Protein AF-A0A645DTZ9-F1 (afdb_monomer)

pLDDT: mean 87.04, std 9.63, range [52.59, 97.62]

Organism: NCBI:txid1076179

Radius of gyration: 29.36 Å; Cα contacts (8 Å, |Δi|>4): 171; chains: 1; bounding box: 78×36×67 Å

Mean predicted aligned error: 10.86 Å

Structure (mmCIF, N/CA/C/O backbone):
data_AF-A0A645DTZ9-F1
#
_entry.id   AF-A0A645DTZ9-F1
#
loop_
_atom_site.group_PDB
_atom_site.id
_atom_site.type_symbol
_atom_site.label_atom_id
_atom_site.label_alt_id
_atom_site.label_comp_id
_atom_site.label_asym_id
_atom_site.label_entity_id
_atom_site.label_seq_id
_atom_site.pdbx_PDB_ins_code
_atom_site.Cartn_x
_atom_site.Cartn_y
_atom_site.Cartn_z
_atom_site.occupancy
_atom_site.B_iso_or_equiv
_atom_site.auth_seq_id
_atom_site.auth_comp_id
_atom_site.auth_asym_id
_atom_site.auth_atom_id
_atom_site.pdbx_PDB_model_num
ATOM 1 N N . MET A 1 1 ? -16.485 -15.191 19.923 1.00 66.62 1 MET A N 1
ATOM 2 C CA . MET A 1 1 ? -16.651 -14.770 21.332 1.00 66.62 1 MET A CA 1
ATOM 3 C C . MET A 1 1 ? -17.231 -13.360 21.411 1.00 66.62 1 MET A C 1
ATOM 5 O O . MET A 1 1 ? -18.353 -13.239 21.868 1.00 66.62 1 MET A O 1
ATOM 9 N N . PHE A 1 2 ? -16.570 -12.339 20.848 1.00 72.38 2 PHE A N 1
ATOM 10 C CA . PHE A 1 2 ? -17.082 -10.955 20.815 1.00 72.38 2 PHE A CA 1
ATOM 11 C C . PHE A 1 2 ? -18.441 -10.786 20.107 1.00 72.38 2 PHE A C 1
ATOM 13 O O . PHE A 1 2 ? -19.361 -10.250 20.701 1.00 72.38 2 PHE A O 1
ATOM 20 N N . LEU A 1 3 ? -18.627 -11.343 18.901 1.00 77.12 3 LEU A N 1
ATOM 21 C CA . LEU A 1 3 ? -19.917 -11.267 18.182 1.00 77.12 3 LEU A CA 1
ATOM 22 C C . LEU A 1 3 ? -21.092 -11.908 18.946 1.00 77.12 3 LEU A C 1
ATOM 24 O O . LEU A 1 3 ? -22.237 -11.494 18.797 1.00 77.12 3 LEU A O 1
ATOM 28 N N . LYS A 1 4 ? -20.805 -12.939 19.755 1.00 80.81 4 LYS A N 1
ATOM 29 C CA . LYS A 1 4 ? -21.801 -13.585 20.619 1.00 80.81 4 LYS A CA 1
ATOM 30 C C . LYS A 1 4 ? -22.189 -12.638 21.760 1.00 80.81 4 LYS A C 1
ATOM 32 O O . LYS A 1 4 ? -23.372 -12.408 21.959 1.00 80.81 4 LYS A O 1
ATOM 37 N N . TYR A 1 5 ? -21.191 -12.033 22.405 1.00 78.94 5 TYR A N 1
ATOM 38 C CA . TYR A 1 5 ? -21.382 -11.015 23.436 1.00 78.94 5 TYR A CA 1
ATOM 39 C C . TYR A 1 5 ? -22.135 -9.775 22.911 1.00 78.94 5 TYR A C 1
ATOM 41 O O . TYR A 1 5 ? -23.099 -9.345 23.527 1.00 78.94 5 TYR A O 1
ATOM 49 N N . GLU A 1 6 ? -21.789 -9.241 21.732 1.00 77.44 6 GLU A N 1
ATOM 50 C CA . GLU A 1 6 ? -22.522 -8.116 21.122 1.00 77.44 6 GLU A CA 1
ATOM 51 C C . GLU A 1 6 ? -23.996 -8.436 20.864 1.00 77.44 6 GLU A C 1
ATOM 53 O O . GLU A 1 6 ? -24.860 -7.576 21.042 1.00 77.44 6 GLU A O 1
ATOM 58 N N . LYS A 1 7 ? -24.288 -9.665 20.424 1.00 82.62 7 LYS A N 1
ATOM 59 C CA . LYS A 1 7 ? -25.662 -10.118 20.213 1.00 82.62 7 LYS A CA 1
ATOM 60 C C . LYS A 1 7 ? -26.418 -10.203 21.540 1.00 82.62 7 LYS A C 1
ATOM 62 O O . LYS A 1 7 ? -27.500 -9.643 21.643 1.00 82.62 7 LYS A O 1
ATOM 67 N N . GLU A 1 8 ? -25.814 -10.816 22.556 1.00 81.69 8 GLU A N 1
ATOM 68 C CA . GLU A 1 8 ? -26.387 -10.923 23.904 1.00 81.69 8 GLU A CA 1
ATOM 69 C C . GLU A 1 8 ? -26.667 -9.540 24.519 1.00 81.69 8 GLU A C 1
ATOM 71 O O . GLU A 1 8 ? -27.742 -9.319 25.066 1.00 81.69 8 GLU A O 1
ATOM 76 N N . 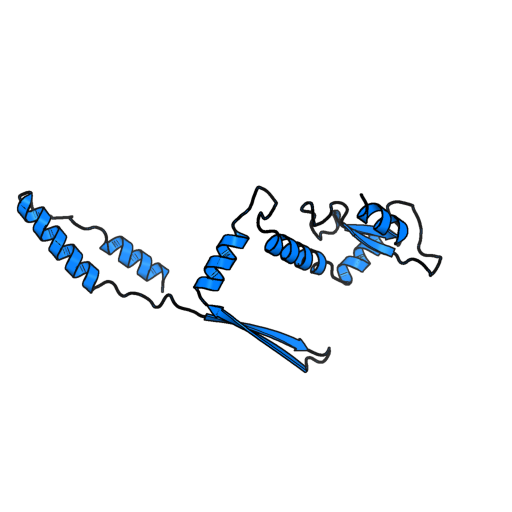ILE A 1 9 ? -25.766 -8.566 24.349 1.00 79.56 9 ILE A N 1
ATOM 77 C CA . ILE A 1 9 ? -25.967 -7.179 24.806 1.00 79.56 9 ILE A CA 1
ATOM 78 C C . ILE A 1 9 ? -27.082 -6.462 24.035 1.00 79.56 9 ILE A C 1
ATOM 80 O O . ILE A 1 9 ? -27.834 -5.679 24.618 1.00 79.56 9 ILE A O 1
ATOM 84 N N . LYS A 1 10 ? -27.205 -6.693 22.723 1.00 79.75 10 LYS A N 1
ATOM 85 C CA . LYS A 1 10 ? -28.320 -6.144 21.934 1.00 79.75 10 LYS A CA 1
ATOM 86 C C . LYS A 1 10 ? -29.661 -6.702 22.396 1.00 79.75 10 LYS A C 1
ATOM 88 O O . LYS A 1 10 ? -30.598 -5.923 22.542 1.00 79.75 10 LYS A O 1
ATOM 93 N N . ASP A 1 11 ? -29.721 -8.003 22.656 1.00 76.31 11 ASP A N 1
ATOM 94 C CA . ASP A 1 11 ? -30.933 -8.683 23.112 1.00 76.31 11 ASP A CA 1
ATOM 95 C C . ASP A 1 11 ? -31.318 -8.241 24.545 1.00 76.31 11 ASP A C 1
ATOM 97 O O . ASP A 1 11 ? -32.497 -8.042 24.832 1.00 76.31 11 ASP A O 1
ATOM 101 N N . LEU A 1 12 ? -30.338 -7.981 25.425 1.00 73.38 12 LEU A N 1
ATOM 102 C CA . LEU A 1 12 ? -30.556 -7.446 26.781 1.00 73.38 12 LEU A CA 1
ATOM 103 C C . LEU A 1 12 ? -31.038 -5.984 26.807 1.00 73.38 12 LEU A C 1
ATOM 105 O O . LEU A 1 12 ? -31.679 -5.569 27.767 1.00 73.38 12 LEU A O 1
ATOM 109 N N . ASN A 1 13 ? -30.774 -5.189 25.766 1.00 68.19 13 ASN A N 1
ATOM 110 C CA . ASN A 1 13 ? -31.167 -3.774 25.706 1.00 68.19 13 ASN A CA 1
ATOM 111 C C . ASN A 1 13 ? -32.657 -3.537 25.370 1.00 68.19 13 ASN A C 1
ATOM 113 O O . ASN A 1 13 ? -33.093 -2.387 25.256 1.00 68.19 13 ASN A O 1
ATOM 117 N N . CYS A 1 14 ? -33.467 -4.588 25.224 1.00 67.56 14 CYS A N 1
ATOM 118 C CA . CYS A 1 14 ? -34.915 -4.498 25.009 1.00 67.56 14 CYS A CA 1
ATOM 119 C C . CYS A 1 14 ? -35.690 -4.212 26.315 1.00 67.56 14 CYS A C 1
ATOM 121 O O . CYS A 1 14 ? -36.534 -4.997 26.734 1.00 67.56 14 CYS A O 1
ATOM 123 N N . VAL A 1 15 ? -35.422 -3.066 26.947 1.00 72.38 15 VAL A N 1
ATOM 124 C CA . VAL A 1 15 ? -36.004 -2.666 28.244 1.00 72.38 15 VAL A CA 1
ATOM 125 C C . VAL A 1 15 ? -37.471 -2.237 28.101 1.00 72.38 15 VAL A C 1
ATOM 127 O O . VAL A 1 15 ? -37.832 -1.482 27.190 1.00 72.38 15 VAL A O 1
ATOM 130 N N . GLY A 1 16 ? -38.325 -2.600 29.058 1.00 72.56 16 GLY A N 1
ATOM 131 C CA . GLY A 1 16 ? -39.681 -2.052 29.145 1.00 72.56 16 GLY A CA 1
ATOM 132 C C . GLY A 1 16 ? -40.776 -2.838 28.431 1.00 72.56 16 GLY A C 1
ATOM 133 O O . GLY A 1 16 ? -41.843 -2.272 28.174 1.00 72.56 16 GLY A O 1
ATOM 134 N N . GLN A 1 17 ? -40.535 -4.111 28.115 1.00 76.31 17 GLN A N 1
ATOM 135 C CA . GLN A 1 17 ? -41.571 -5.035 27.652 1.00 76.31 17 GLN A CA 1
ATOM 136 C C . GLN A 1 17 ? -42.261 -5.688 28.854 1.00 76.31 17 GLN A C 1
ATOM 138 O O . GLN A 1 17 ? -41.819 -6.707 29.375 1.00 76.31 17 GLN A O 1
ATOM 143 N N . TYR A 1 18 ? -43.348 -5.075 29.321 1.00 79.69 18 TYR A N 1
ATOM 144 C CA . TYR A 1 18 ? -44.117 -5.577 30.460 1.00 79.69 18 TYR A CA 1
ATOM 145 C C . TYR A 1 18 ? -45.417 -6.225 29.977 1.00 79.69 18 TYR A C 1
ATOM 147 O O . TYR A 1 18 ? -46.216 -5.575 29.309 1.00 79.69 18 TYR A O 1
ATOM 155 N N . ASN A 1 19 ? -45.668 -7.474 30.374 1.00 75.12 19 ASN A N 1
ATOM 156 C CA . ASN A 1 19 ? -46.891 -8.221 30.027 1.00 75.12 19 ASN A CA 1
ATOM 157 C C . ASN A 1 19 ? -48.148 -7.768 30.799 1.00 75.12 19 ASN A C 1
ATOM 159 O O . ASN A 1 19 ? -49.193 -8.408 30.719 1.00 75.12 19 ASN A O 1
ATOM 163 N N . VAL A 1 20 ? -48.050 -6.686 31.570 1.00 72.25 20 VAL A N 1
ATOM 164 C CA . VAL A 1 20 ? -49.111 -6.166 32.438 1.00 72.25 20 VAL A CA 1
ATOM 165 C C . VAL A 1 20 ? -49.284 -4.677 32.204 1.00 72.25 20 VAL A C 1
ATOM 167 O O . VAL A 1 20 ? -48.304 -3.929 32.095 1.00 72.25 20 VAL A O 1
ATOM 170 N N . ASP A 1 21 ? -50.541 -4.237 32.149 1.00 71.12 21 ASP A N 1
ATOM 171 C CA . ASP A 1 21 ? -50.842 -2.833 31.923 1.00 71.12 21 ASP A CA 1
ATOM 172 C C . ASP A 1 21 ? -50.653 -2.020 33.209 1.00 71.12 21 ASP A C 1
ATOM 174 O O . ASP A 1 21 ? -51.532 -1.882 34.056 1.00 71.12 21 ASP A O 1
ATOM 178 N N . ASN A 1 22 ? -49.425 -1.536 33.379 1.00 73.25 22 ASN A N 1
ATOM 179 C CA . ASN A 1 22 ? -49.002 -0.785 34.553 1.00 73.25 22 ASN A CA 1
ATOM 180 C C . ASN A 1 22 ? -49.243 0.725 34.393 1.00 73.25 22 ASN A C 1
ATOM 182 O O . ASN A 1 22 ? -49.099 1.291 33.301 1.00 73.25 22 ASN A O 1
ATOM 186 N N . SER A 1 23 ? -49.514 1.411 35.508 1.00 79.38 23 SER A N 1
ATOM 187 C CA . SER A 1 23 ? -49.569 2.877 35.532 1.00 79.38 23 SER A CA 1
ATOM 188 C C . SER A 1 23 ? -48.232 3.486 35.087 1.00 79.38 23 SER A C 1
ATOM 190 O O . SER A 1 23 ? -47.162 2.886 35.242 1.00 79.38 23 SER A O 1
ATOM 192 N N . ARG A 1 24 ? -48.268 4.711 34.547 1.00 77.69 24 ARG A N 1
ATOM 193 C CA . ARG A 1 24 ? -47.067 5.415 34.062 1.00 77.69 24 ARG A CA 1
ATOM 194 C C . ARG A 1 24 ? -45.960 5.491 35.122 1.00 77.69 24 ARG A C 1
ATOM 196 O O . ARG A 1 24 ? -44.792 5.328 34.784 1.00 77.69 24 ARG A O 1
ATOM 203 N N . TYR A 1 25 ? -46.326 5.708 36.385 1.00 75.88 25 TYR A N 1
ATOM 204 C CA . TYR A 1 25 ? -45.381 5.805 37.499 1.00 75.88 25 TYR A CA 1
ATOM 205 C C . TYR A 1 25 ? -44.668 4.469 37.767 1.00 75.88 25 TYR A C 1
ATOM 207 O O . TYR A 1 25 ? -43.446 4.431 37.901 1.00 75.88 25 TYR A O 1
ATOM 215 N N . ILE A 1 26 ? -45.415 3.361 37.741 1.00 80.88 26 ILE A N 1
ATOM 216 C CA . ILE A 1 26 ? -44.872 2.007 37.924 1.00 80.88 26 ILE A CA 1
ATOM 217 C C . ILE A 1 26 ? -43.946 1.633 36.757 1.00 80.88 26 ILE A C 1
ATOM 219 O O . ILE A 1 26 ? -42.851 1.130 36.988 1.00 80.88 26 ILE A O 1
ATOM 223 N N . LYS A 1 27 ? -44.320 1.950 35.508 1.00 80.94 27 LYS A N 1
ATOM 224 C CA . LYS A 1 27 ? -43.477 1.701 34.318 1.00 80.94 27 LYS A CA 1
ATOM 225 C C . LYS A 1 27 ? -42.122 2.428 34.395 1.00 80.94 27 LYS A C 1
ATOM 227 O O . LYS A 1 27 ? -41.114 1.880 33.958 1.00 80.94 27 LYS A O 1
ATOM 232 N N . ILE A 1 28 ? -42.075 3.637 34.965 1.00 83.00 28 ILE A N 1
ATOM 233 C CA . ILE A 1 28 ? -40.821 4.388 35.175 1.00 83.00 28 ILE A CA 1
ATOM 234 C C . ILE A 1 28 ? -39.938 3.705 36.226 1.00 83.00 28 ILE A C 1
ATOM 236 O O . ILE A 1 28 ? -38.739 3.543 36.001 1.00 83.00 28 ILE A O 1
ATOM 240 N N . ALA A 1 29 ? -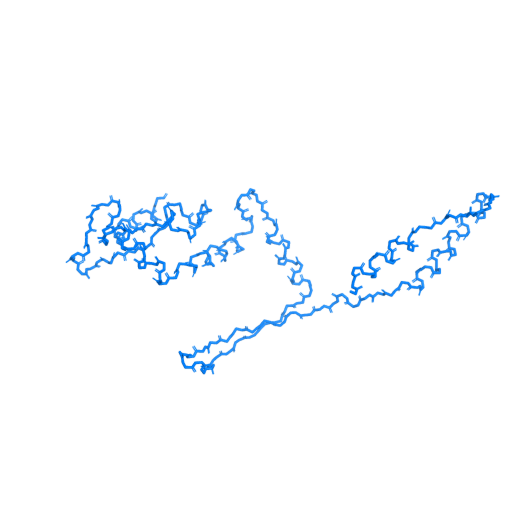40.522 3.293 37.355 1.00 83.38 29 ALA A N 1
ATOM 241 C CA . ALA A 1 29 ? -39.790 2.598 38.410 1.00 83.38 29 ALA A CA 1
ATOM 242 C C . ALA A 1 29 ? -39.231 1.252 37.917 1.00 83.38 29 ALA A C 1
ATOM 244 O O . ALA A 1 29 ? -38.044 0.989 38.096 1.00 83.38 29 ALA A O 1
ATOM 245 N N . LEU A 1 30 ? -40.047 0.450 37.223 1.00 83.75 30 LEU A N 1
ATOM 246 C CA . LEU A 1 30 ? -39.631 -0.836 36.653 1.00 83.75 30 LEU A CA 1
ATOM 247 C C . LEU A 1 30 ? -38.481 -0.677 35.658 1.00 83.75 30 LEU A C 1
ATOM 249 O O . LEU A 1 30 ? -37.492 -1.390 35.778 1.00 83.75 30 LEU A O 1
ATOM 253 N N . ARG A 1 31 ? -38.537 0.318 34.760 1.00 84.38 31 ARG A N 1
ATOM 254 C CA . ARG A 1 31 ? -37.431 0.598 33.827 1.00 84.38 31 ARG A CA 1
ATOM 255 C C . ARG A 1 31 ? -36.124 0.917 34.541 1.00 84.38 31 ARG A C 1
ATOM 257 O O . ARG A 1 31 ? -35.061 0.557 34.050 1.00 84.38 31 ARG A O 1
ATOM 264 N N . LYS A 1 32 ? -36.189 1.619 35.675 1.00 85.06 32 LYS A N 1
ATOM 265 C CA . LYS A 1 32 ? -35.001 1.949 36.469 1.00 85.06 32 LYS A CA 1
ATOM 266 C C . LYS A 1 32 ? -34.388 0.696 37.099 1.00 85.06 32 LYS A C 1
ATOM 268 O O . LYS A 1 32 ? -33.175 0.541 37.040 1.00 85.06 32 LYS A O 1
ATOM 273 N N . TYR A 1 33 ? -35.211 -0.183 37.671 1.00 85.12 33 TYR A N 1
ATOM 274 C CA . TYR A 1 33 ? -34.744 -1.457 38.227 1.00 85.12 33 TYR A CA 1
ATOM 275 C C . TYR A 1 33 ? -34.175 -2.375 37.149 1.00 85.12 33 TYR A C 1
ATOM 277 O O . TYR A 1 33 ? -33.063 -2.860 37.295 1.00 85.12 33 TYR A O 1
ATOM 285 N N . GLU A 1 34 ? -34.897 -2.543 36.044 1.00 85.00 34 GLU A N 1
ATOM 286 C CA . GLU A 1 34 ? -34.481 -3.366 34.907 1.00 85.00 34 GLU A CA 1
ATOM 287 C C . GLU A 1 34 ? -33.140 -2.886 34.342 1.00 85.00 34 GLU A C 1
ATOM 289 O O . GLU A 1 34 ? -32.238 -3.688 34.128 1.00 85.00 34 GLU A O 1
ATOM 294 N N . LYS A 1 35 ? -32.961 -1.565 34.209 1.00 84.12 35 LYS A N 1
ATOM 295 C CA . LYS A 1 35 ? -31.681 -0.981 33.806 1.00 84.12 35 LYS A CA 1
ATOM 296 C C . LYS A 1 35 ? -30.557 -1.277 34.803 1.00 84.12 35 LYS A C 1
ATOM 298 O O . LYS A 1 35 ? -29.482 -1.661 34.371 1.00 84.12 35 LYS A O 1
ATOM 303 N N . ASN A 1 36 ? -30.800 -1.134 36.106 1.00 85.75 36 ASN A N 1
ATOM 304 C CA . ASN A 1 36 ? -29.792 -1.435 37.128 1.00 85.75 36 ASN A CA 1
ATOM 305 C C . ASN A 1 36 ? -29.385 -2.919 37.129 1.00 85.75 36 ASN A C 1
ATOM 307 O O . ASN A 1 36 ? -28.204 -3.225 37.270 1.00 85.75 36 ASN A O 1
ATOM 311 N N . GLU A 1 37 ? -30.347 -3.830 36.965 1.00 84.31 37 GLU A N 1
ATOM 312 C CA . GLU A 1 37 ? -30.084 -5.271 36.875 1.00 84.31 37 GLU A CA 1
ATOM 313 C C . GLU A 1 37 ? -29.285 -5.603 35.609 1.00 84.31 37 GLU A C 1
ATOM 315 O O . GLU A 1 37 ? -28.258 -6.275 35.691 1.00 84.31 37 GLU A O 1
ATOM 320 N N . ILE A 1 38 ? -29.687 -5.067 34.449 1.00 82.81 38 ILE A N 1
ATOM 321 C CA . ILE A 1 38 ? -28.944 -5.219 33.189 1.00 82.81 38 ILE A CA 1
ATOM 322 C C . ILE A 1 38 ? -27.520 -4.676 33.343 1.00 82.81 38 ILE A C 1
ATOM 324 O O . ILE A 1 38 ? -26.572 -5.393 33.037 1.00 82.81 38 ILE A O 1
ATOM 328 N N . ASP A 1 39 ? -27.350 -3.463 33.876 1.00 81.94 39 ASP A N 1
ATOM 329 C CA . ASP A 1 39 ? -26.036 -2.844 34.093 1.00 81.94 39 ASP A CA 1
ATOM 330 C C . ASP A 1 39 ? -25.138 -3.704 35.005 1.00 81.94 39 ASP A C 1
ATOM 332 O O . ASP A 1 39 ? -23.921 -3.718 34.822 1.00 81.94 39 ASP A O 1
ATOM 336 N N . SER A 1 40 ? -25.717 -4.463 35.944 1.00 81.31 40 SER A N 1
ATOM 337 C CA . SER A 1 40 ? -24.974 -5.391 36.812 1.00 81.31 40 SER A CA 1
ATOM 338 C C . SER A 1 40 ? -24.537 -6.686 36.109 1.00 81.31 40 SER A C 1
ATOM 340 O O . SER A 1 40 ? -23.546 -7.303 36.503 1.00 81.31 40 SER A O 1
ATOM 342 N N . LEU A 1 41 ? -25.254 -7.088 35.055 1.00 80.62 41 LEU A N 1
ATOM 343 C CA . LEU A 1 41 ? -24.972 -8.276 34.246 1.00 80.62 41 LEU A CA 1
ATOM 344 C C . LEU A 1 41 ? -23.986 -7.993 33.103 1.00 80.62 41 LEU A C 1
ATOM 346 O O . LEU A 1 41 ? -23.333 -8.919 32.612 1.00 80.62 41 LEU A O 1
ATOM 350 N N . ILE A 1 42 ? -23.870 -6.734 32.667 1.00 79.38 42 ILE A N 1
ATOM 351 C CA . ILE A 1 42 ? -22.939 -6.324 31.612 1.00 79.38 42 ILE A CA 1
ATOM 352 C C . ILE A 1 42 ? -21.497 -6.515 32.099 1.00 79.38 42 ILE A C 1
ATOM 354 O O . ILE A 1 42 ? -21.010 -5.823 32.991 1.00 79.38 42 ILE A O 1
ATOM 358 N N . GLN A 1 43 ? -20.773 -7.432 31.459 1.00 77.31 43 GLN A N 1
ATOM 359 C CA . GLN A 1 43 ? -19.333 -7.576 31.654 1.00 77.31 43 GLN A CA 1
ATOM 360 C C . GLN A 1 43 ? -18.591 -6.655 30.696 1.00 77.31 43 GLN A C 1
ATOM 362 O O . GLN A 1 43 ? -18.734 -6.799 29.494 1.00 77.31 43 GLN A O 1
ATOM 367 N N . TYR A 1 44 ? -17.738 -5.760 31.183 1.00 72.75 44 TYR A N 1
ATOM 368 C CA . TYR A 1 44 ? -16.904 -4.938 30.304 1.00 72.75 44 TYR A CA 1
ATOM 369 C C . TYR A 1 44 ? -15.716 -5.772 29.799 1.00 72.75 44 TYR A C 1
ATOM 371 O O . TYR A 1 44 ? -14.785 -6.014 30.574 1.00 72.75 44 TYR A O 1
ATOM 379 N N . PRO A 1 45 ? -15.714 -6.257 28.537 1.00 72.25 45 PRO A N 1
ATOM 380 C CA . PRO A 1 45 ? -14.580 -7.017 28.036 1.00 72.25 45 PRO A CA 1
ATOM 381 C C . PRO A 1 45 ? -13.339 -6.124 28.034 1.00 72.25 45 PRO A C 1
ATOM 383 O O . PRO A 1 45 ? -13.427 -4.929 27.756 1.00 72.25 45 PRO A O 1
ATOM 386 N N . CYS A 1 46 ? -12.170 -6.700 28.313 1.00 75.75 46 CYS A N 1
ATOM 387 C CA . CYS A 1 46 ? -10.920 -5.961 28.180 1.00 75.75 46 CYS A CA 1
ATOM 388 C C . CYS A 1 46 ? -10.725 -5.563 26.709 1.00 75.75 46 CYS A C 1
ATOM 390 O O . CYS A 1 46 ? -10.418 -6.402 25.862 1.00 75.75 46 CYS A O 1
ATOM 392 N N . THR A 1 47 ? -10.938 -4.285 26.405 1.00 73.69 47 THR A N 1
ATOM 393 C CA . THR A 1 47 ? -10.726 -3.696 25.074 1.00 73.69 47 THR A CA 1
ATOM 394 C C . THR A 1 47 ? -9.334 -3.093 24.926 1.00 73.69 47 THR A C 1
ATOM 396 O O . THR A 1 47 ? -8.948 -2.696 23.829 1.00 73.69 47 THR A O 1
ATOM 399 N N . THR A 1 48 ? -8.566 -3.029 26.014 1.00 80.94 48 THR A N 1
ATOM 400 C CA . THR A 1 48 ? -7.197 -2.524 26.003 1.00 80.94 48 THR A CA 1
ATOM 401 C C . THR A 1 48 ? -6.259 -3.621 25.527 1.00 80.94 48 THR A C 1
ATOM 403 O O . THR A 1 48 ? -6.033 -4.618 26.210 1.00 80.94 48 THR A O 1
ATOM 406 N N . PHE A 1 49 ? -5.674 -3.418 24.355 1.00 86.75 49 PHE A N 1
ATOM 407 C CA . PHE A 1 49 ? -4.633 -4.280 23.817 1.00 86.75 49 PHE A CA 1
ATOM 408 C C . PHE A 1 49 ? -3.405 -3.452 23.449 1.00 86.75 49 PHE A C 1
ATOM 410 O O . PHE A 1 49 ? -3.465 -2.230 23.291 1.00 86.75 49 PHE A O 1
ATOM 417 N N . LYS A 1 50 ? -2.281 -4.150 23.297 1.00 91.69 50 LYS A N 1
ATOM 418 C CA . LYS A 1 50 ? -1.072 -3.606 22.689 1.00 91.69 50 LYS A CA 1
ATOM 419 C C . LYS A 1 50 ? -0.643 -4.499 21.535 1.00 91.69 50 LYS A C 1
ATOM 421 O O . LYS A 1 50 ? -0.678 -5.724 21.645 1.00 91.69 50 LYS A O 1
ATOM 426 N N . ILE A 1 51 ? -0.242 -3.883 20.438 1.00 92.94 51 ILE A N 1
ATOM 427 C CA . ILE A 1 51 ? 0.341 -4.532 19.273 1.00 92.94 51 ILE A CA 1
ATOM 428 C C . ILE A 1 51 ? 1.850 -4.371 19.389 1.00 92.94 51 ILE A C 1
ATOM 430 O O . ILE A 1 51 ? 2.359 -3.255 19.419 1.00 92.94 51 ILE A O 1
ATOM 434 N N . LEU A 1 52 ? 2.570 -5.485 19.449 1.00 95.56 52 LEU A N 1
ATOM 435 C CA . LEU A 1 52 ? 4.026 -5.493 19.406 1.00 95.56 52 LEU A CA 1
ATOM 436 C C . LEU A 1 52 ? 4.467 -5.916 18.005 1.00 95.56 52 LEU A C 1
ATOM 438 O O . LEU A 1 52 ? 4.236 -7.055 17.597 1.00 95.56 52 LEU A O 1
ATOM 442 N N . ILE A 1 53 ? 5.075 -4.994 17.264 1.00 94.25 53 ILE A N 1
ATOM 443 C CA . ILE A 1 53 ? 5.579 -5.248 15.913 1.00 94.25 53 ILE A CA 1
ATOM 444 C C . ILE A 1 53 ? 7.074 -5.524 15.996 1.00 94.25 53 ILE A C 1
ATOM 446 O O . ILE A 1 53 ? 7.814 -4.750 16.597 1.00 94.25 53 ILE A O 1
ATOM 450 N N . PHE A 1 54 ? 7.521 -6.598 15.346 1.00 94.88 54 PHE A N 1
ATOM 451 C CA . PHE A 1 54 ? 8.934 -6.919 15.166 1.00 94.88 54 PHE A CA 1
ATOM 452 C C . PHE A 1 54 ? 9.297 -6.826 13.687 1.00 94.88 54 PHE A C 1
ATOM 454 O O . PHE A 1 54 ? 8.608 -7.382 12.833 1.00 94.88 54 PHE A O 1
ATOM 461 N N . LEU A 1 55 ? 10.406 -6.158 13.384 1.00 93.81 55 LEU A N 1
ATOM 462 C CA . LEU A 1 55 ? 11.028 -6.188 12.069 1.00 93.81 55 LEU A CA 1
ATOM 463 C C . LEU A 1 55 ? 12.411 -6.818 12.200 1.00 93.81 55 LEU A C 1
ATOM 465 O O . LEU A 1 55 ? 13.312 -6.222 12.792 1.00 93.81 55 LEU A O 1
ATOM 469 N N . SER A 1 56 ? 12.573 -8.002 11.619 1.00 95.38 56 SER A N 1
ATOM 470 C CA . SER A 1 56 ? 13.834 -8.741 11.610 1.00 95.38 56 SER A CA 1
ATOM 471 C C . SER A 1 56 ? 14.498 -8.673 10.240 1.00 95.38 56 SER A C 1
ATOM 473 O O . SER A 1 56 ? 13.845 -8.810 9.207 1.00 95.38 56 SER A O 1
ATOM 475 N N . CYS A 1 57 ? 15.812 -8.476 10.237 1.00 92.25 57 CYS A N 1
ATOM 476 C CA . CYS A 1 57 ? 16.651 -8.531 9.056 1.00 92.25 57 CYS A CA 1
ATOM 477 C C . CYS A 1 57 ? 17.455 -9.830 9.063 1.00 92.25 57 CYS A C 1
ATOM 479 O O . CYS A 1 57 ? 18.203 -10.108 10.006 1.00 92.25 57 CYS A O 1
ATOM 481 N N . SER A 1 58 ? 17.282 -10.621 8.008 1.00 94.88 58 SER A N 1
ATOM 482 C CA . SER A 1 58 ? 17.937 -11.909 7.826 1.00 94.88 58 SER A CA 1
ATOM 483 C C . SER A 1 58 ? 18.912 -11.883 6.656 1.00 94.88 58 SER A C 1
ATOM 485 O O . SER A 1 58 ? 18.747 -11.167 5.668 1.00 94.88 58 SER A O 1
ATOM 487 N N . ARG A 1 59 ? 19.966 -12.686 6.782 1.00 91.44 59 ARG A N 1
ATOM 488 C CA . ARG A 1 59 ? 20.842 -13.051 5.669 1.00 91.44 59 ARG A CA 1
ATOM 489 C C . ARG A 1 59 ? 20.097 -13.995 4.721 1.00 91.44 59 ARG A C 1
ATOM 491 O O . ARG A 1 59 ? 19.097 -14.602 5.097 1.00 91.44 59 ARG A O 1
ATOM 498 N N . MET A 1 60 ? 20.632 -14.197 3.515 1.00 91.12 60 MET A N 1
ATOM 499 C CA . MET A 1 60 ? 20.042 -15.128 2.535 1.00 91.12 60 MET A CA 1
ATOM 500 C C . MET A 1 60 ? 19.919 -16.569 3.054 1.00 91.12 60 MET A C 1
ATOM 502 O O . MET A 1 60 ? 19.064 -17.311 2.591 1.00 91.12 60 MET A O 1
ATOM 506 N N . ASN A 1 61 ? 20.747 -16.962 4.027 1.00 92.12 61 ASN A N 1
ATOM 507 C CA . ASN A 1 61 ? 20.680 -18.274 4.673 1.00 92.12 61 ASN A CA 1
ATOM 508 C C . ASN A 1 61 ? 19.635 -18.354 5.808 1.00 92.12 61 ASN A C 1
ATOM 510 O O . ASN A 1 61 ? 19.611 -19.339 6.536 1.00 92.12 61 ASN A O 1
ATOM 514 N N . GLY A 1 62 ? 18.818 -17.315 6.002 1.00 91.06 62 GLY A N 1
ATOM 515 C CA . GLY A 1 62 ? 17.793 -17.247 7.043 1.00 91.06 62 GLY A CA 1
ATOM 516 C C . GLY A 1 62 ? 18.281 -16.729 8.399 1.00 91.06 62 GLY A C 1
ATOM 517 O O . GLY A 1 62 ? 17.451 -16.383 9.235 1.00 91.06 62 GLY A O 1
ATOM 518 N N . ASN A 1 63 ? 19.595 -16.588 8.620 1.00 93.81 63 ASN A N 1
ATOM 519 C CA . ASN A 1 63 ? 20.117 -16.113 9.903 1.00 93.81 63 ASN A CA 1
ATOM 520 C C . ASN A 1 63 ? 19.746 -14.645 10.134 1.00 93.81 63 ASN A C 1
ATOM 522 O O . ASN A 1 63 ? 20.204 -13.758 9.406 1.00 93.81 63 ASN A O 1
ATOM 526 N N . ILE A 1 64 ? 18.948 -14.388 11.170 1.00 95.06 64 ILE A N 1
ATOM 527 C CA . ILE A 1 64 ? 18.591 -13.038 11.612 1.00 95.06 64 ILE A CA 1
ATOM 528 C C . ILE A 1 64 ? 19.811 -12.404 12.286 1.00 95.06 64 ILE A C 1
ATOM 530 O O . ILE A 1 64 ? 20.387 -12.987 13.200 1.00 95.06 64 ILE A O 1
ATOM 534 N N . TYR A 1 65 ? 20.210 -11.214 11.836 1.00 94.56 65 TYR A N 1
ATOM 535 C CA . TYR A 1 65 ? 21.357 -10.481 12.393 1.00 94.56 65 TYR A CA 1
ATOM 536 C C . TYR A 1 65 ? 20.973 -9.140 13.025 1.00 94.56 65 TYR A C 1
ATOM 538 O O . TYR A 1 65 ? 21.796 -8.503 13.676 1.00 94.56 65 TYR A O 1
ATOM 546 N N . SER A 1 66 ? 19.739 -8.686 12.819 1.00 95.75 66 SER A N 1
ATOM 547 C CA . SER A 1 66 ? 19.214 -7.470 13.429 1.00 95.75 66 SER A CA 1
ATOM 548 C C . SER A 1 66 ? 17.708 -7.597 13.579 1.00 95.75 66 SER A C 1
ATOM 550 O O . SER A 1 66 ? 17.039 -8.103 12.681 1.00 95.75 66 SER A O 1
ATOM 552 N N . THR A 1 67 ? 17.175 -7.121 14.696 1.00 96.12 67 THR A N 1
ATOM 553 C CA . THR A 1 67 ? 15.737 -7.001 14.922 1.00 96.12 67 THR A CA 1
ATOM 554 C C . THR A 1 67 ? 15.478 -5.661 15.586 1.00 96.12 67 THR A C 1
ATOM 556 O O . THR A 1 67 ? 16.213 -5.264 16.487 1.00 96.12 67 THR A O 1
ATOM 559 N N . LYS A 1 68 ? 14.422 -4.977 15.159 1.00 96.62 68 LYS A N 1
ATOM 560 C CA . LYS A 1 68 ? 13.844 -3.840 15.877 1.00 96.62 68 LYS A CA 1
ATOM 561 C C . LYS A 1 68 ? 12.404 -4.160 16.247 1.00 96.62 68 LYS A C 1
ATOM 563 O O . LYS A 1 68 ? 11.752 -4.936 15.546 1.00 96.62 68 LYS A O 1
ATOM 568 N N . SER A 1 69 ? 11.907 -3.556 17.313 1.00 95.94 69 SER A N 1
ATOM 569 C CA . SER A 1 69 ? 10.513 -3.699 17.708 1.00 95.94 69 SER A CA 1
ATOM 570 C C . SER A 1 69 ? 9.941 -2.402 18.240 1.00 95.94 69 SER A C 1
ATOM 572 O O . SER A 1 69 ? 10.671 -1.522 18.692 1.00 95.94 69 SER A O 1
ATOM 574 N N . GLU A 1 70 ? 8.623 -2.296 18.158 1.00 96.00 70 GLU A N 1
ATOM 575 C CA . GLU A 1 70 ? 7.872 -1.147 18.641 1.00 96.00 70 GLU A CA 1
ATOM 576 C C . GLU A 1 70 ? 6.501 -1.608 19.135 1.00 96.00 70 GLU A C 1
ATOM 578 O O . GLU A 1 70 ? 5.922 -2.560 18.600 1.00 96.00 70 GLU A O 1
ATOM 583 N N . THR A 1 71 ? 6.018 -0.973 20.202 1.00 95.25 71 THR A N 1
ATOM 584 C CA . THR A 1 71 ? 4.722 -1.279 20.815 1.00 95.25 71 THR A CA 1
ATOM 585 C C . THR A 1 71 ? 3.747 -0.157 20.511 1.00 95.25 71 THR A C 1
ATOM 587 O O . THR A 1 71 ? 4.070 1.002 20.741 1.00 95.25 71 THR A O 1
ATOM 590 N N . PHE A 1 72 ? 2.551 -0.522 20.071 1.00 93.62 72 PHE A N 1
ATOM 591 C CA . PHE A 1 72 ? 1.445 0.385 19.794 1.00 93.62 72 PHE A CA 1
ATOM 592 C C . PHE A 1 72 ? 0.270 0.005 20.683 1.00 93.62 72 PHE A C 1
ATOM 594 O O . PHE A 1 72 ? -0.084 -1.172 20.772 1.00 93.62 72 PHE A O 1
ATOM 601 N N . TRP A 1 73 ? -0.343 0.970 21.344 1.00 93.06 73 TRP A N 1
ATOM 602 C CA . TRP A 1 73 ? -1.538 0.754 22.148 1.00 93.06 73 TRP A CA 1
ATOM 603 C C . TRP A 1 73 ? -2.804 0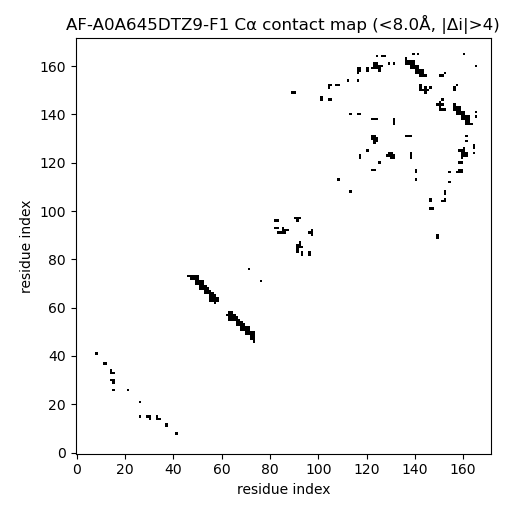.858 21.296 1.00 93.06 73 TRP A C 1
ATOM 605 O O . TRP A 1 73 ? -2.764 1.240 20.124 1.00 93.06 73 TRP A O 1
ATOM 615 N N . ALA A 1 74 ? -3.945 0.500 21.885 1.00 89.69 74 ALA A N 1
ATOM 616 C CA . ALA A 1 74 ? -5.242 0.608 21.224 1.00 89.69 74 ALA A CA 1
ATOM 617 C C . ALA A 1 74 ? -5.494 2.025 20.668 1.00 89.69 74 ALA A C 1
ATOM 619 O O . ALA A 1 74 ? -5.913 2.155 19.519 1.00 89.69 74 ALA A O 1
ATOM 620 N N . ASP A 1 75 ? -5.153 3.071 21.428 1.00 90.06 75 ASP A N 1
ATOM 621 C CA . ASP A 1 75 ? -5.321 4.465 20.995 1.00 90.06 75 ASP A CA 1
ATOM 622 C C . ASP A 1 75 ? -4.431 4.818 19.797 1.00 90.06 75 ASP A C 1
ATOM 624 O O . ASP A 1 75 ? -4.892 5.468 18.858 1.00 90.06 75 ASP A O 1
ATOM 628 N N . ASP A 1 76 ? -3.185 4.333 19.768 1.00 91.19 76 ASP A N 1
ATOM 629 C CA . ASP A 1 76 ? -2.287 4.516 18.621 1.00 91.19 76 ASP A CA 1
ATOM 630 C C . ASP A 1 76 ? -2.885 3.884 17.360 1.00 91.19 76 ASP A C 1
ATOM 632 O O . ASP A 1 76 ? -2.901 4.497 16.290 1.00 91.19 76 ASP A O 1
ATOM 636 N N . ALA A 1 77 ? -3.431 2.671 17.489 1.00 88.12 77 ALA A N 1
ATOM 637 C CA . ALA A 1 77 ? -4.079 1.968 16.388 1.00 88.12 77 ALA A CA 1
ATOM 638 C C . ALA A 1 77 ? -5.334 2.708 15.897 1.00 88.12 77 ALA A C 1
ATOM 640 O O . ALA A 1 77 ? -5.520 2.853 14.688 1.00 88.12 77 ALA A O 1
ATOM 641 N N . ILE A 1 78 ? -6.170 3.214 16.806 1.00 89.69 78 ILE A N 1
ATOM 642 C CA . ILE A 1 78 ? -7.374 3.990 16.470 1.00 89.69 78 ILE A CA 1
ATOM 643 C C . ILE A 1 78 ? -6.994 5.288 15.749 1.00 89.69 78 ILE A C 1
ATOM 645 O O . ILE A 1 78 ? -7.542 5.581 14.683 1.00 89.69 78 ILE A O 1
ATOM 649 N N . ASN A 1 79 ? -6.013 6.027 16.270 1.00 91.44 79 ASN A N 1
ATOM 650 C CA . ASN A 1 79 ? -5.508 7.250 15.648 1.00 91.44 79 ASN A CA 1
ATOM 651 C C . ASN A 1 79 ? -4.931 6.968 14.253 1.00 91.44 79 ASN A C 1
ATOM 653 O O . ASN A 1 79 ? -5.249 7.671 13.292 1.00 91.44 79 ASN A O 1
ATOM 657 N N . MET A 1 80 ? -4.141 5.902 14.103 1.00 90.25 80 MET A N 1
ATOM 658 C CA . MET A 1 80 ? -3.605 5.469 12.810 1.00 90.25 80 MET A CA 1
ATOM 659 C C . MET A 1 80 ? -4.728 5.126 11.817 1.00 90.25 80 MET A C 1
ATOM 661 O O . MET A 1 80 ? -4.683 5.548 10.660 1.00 90.25 80 MET A O 1
ATOM 665 N N . LEU A 1 81 ? -5.760 4.396 12.256 1.00 90.44 81 LEU A N 1
ATOM 666 C CA . LEU A 1 81 ? -6.913 4.040 11.424 1.00 90.44 81 LEU A CA 1
ATOM 667 C C . LEU A 1 81 ? -7.690 5.275 10.967 1.00 90.44 81 LEU A C 1
ATOM 669 O O . LEU A 1 81 ? -8.056 5.343 9.795 1.00 90.44 81 LEU A O 1
ATOM 673 N N . ALA A 1 82 ? -7.894 6.259 11.846 1.00 92.00 82 ALA A N 1
ATOM 674 C CA . ALA A 1 82 ? -8.545 7.521 11.502 1.00 92.00 82 ALA A CA 1
ATOM 675 C C . ALA A 1 82 ? -7.758 8.304 10.435 1.00 92.00 82 ALA A C 1
ATOM 677 O O . ALA A 1 82 ? -8.335 8.829 9.482 1.00 92.00 82 ALA A O 1
ATOM 678 N N . ARG A 1 83 ? -6.423 8.329 10.535 1.00 93.31 83 ARG A N 1
ATOM 679 C CA . ARG A 1 83 ? -5.552 8.951 9.521 1.00 93.31 83 ARG A CA 1
ATOM 680 C C . ARG A 1 83 ? -5.638 8.233 8.172 1.00 93.31 83 ARG A C 1
ATOM 682 O O . ARG A 1 83 ? -5.728 8.876 7.131 1.00 93.31 83 ARG A O 1
ATOM 689 N N . ILE A 1 84 ? -5.644 6.897 8.181 1.00 89.19 84 ILE A N 1
ATOM 690 C CA . ILE A 1 84 ? -5.729 6.060 6.971 1.00 89.19 84 ILE A CA 1
ATOM 691 C C . ILE A 1 84 ? -7.125 6.119 6.332 1.00 89.19 84 ILE A C 1
ATOM 693 O O . ILE A 1 84 ? -7.241 5.987 5.112 1.00 89.19 84 ILE A O 1
ATOM 697 N N . SER A 1 85 ? -8.189 6.291 7.117 1.00 89.06 85 SER A N 1
ATOM 698 C CA . SER A 1 85 ? -9.561 6.384 6.608 1.00 89.06 85 SER A CA 1
ATOM 699 C C . SER A 1 85 ? -9.907 7.771 6.058 1.00 89.06 85 SER A C 1
ATOM 701 O O . SER A 1 85 ? -10.812 7.876 5.231 1.00 89.06 85 SER A O 1
ATOM 703 N N . ASN A 1 86 ? -9.158 8.811 6.437 1.00 90.44 86 ASN A N 1
ATOM 704 C CA . ASN A 1 86 ? -9.333 10.174 5.944 1.00 90.44 86 ASN A CA 1
ATOM 705 C C . ASN A 1 86 ? -8.872 10.330 4.480 1.00 90.44 86 ASN A C 1
ATOM 707 O O . ASN A 1 86 ? -7.711 10.640 4.186 1.00 90.44 86 ASN A O 1
ATOM 711 N N . LYS A 1 87 ? -9.804 10.110 3.549 1.00 87.88 87 LYS A N 1
ATOM 712 C CA . LYS A 1 87 ? -9.555 10.121 2.103 1.00 87.88 87 LYS A CA 1
ATOM 713 C C . LYS A 1 87 ? -10.510 11.048 1.365 1.00 87.88 87 LYS A C 1
ATOM 715 O O . LYS A 1 87 ? -11.674 11.171 1.733 1.00 87.88 87 LYS A O 1
ATOM 720 N N . SER A 1 88 ? -10.023 11.604 0.261 1.00 86.44 88 SER A N 1
ATOM 721 C CA . SER A 1 88 ? -10.812 12.357 -0.716 1.00 86.44 88 SER A CA 1
ATOM 722 C C . SER A 1 88 ? -10.674 11.684 -2.080 1.00 86.44 88 SER A C 1
ATOM 724 O O . SER A 1 88 ? -9.645 11.798 -2.752 1.00 86.44 88 SER A O 1
ATOM 726 N N . GLY A 1 89 ? -11.695 10.922 -2.482 1.00 83.88 89 GLY A N 1
ATOM 727 C CA . GLY A 1 89 ? -11.631 10.091 -3.687 1.00 83.88 89 GLY A CA 1
ATOM 728 C C . GLY A 1 89 ? -10.500 9.056 -3.609 1.00 83.88 89 GLY A C 1
ATOM 729 O O . GLY A 1 89 ? -10.464 8.234 -2.696 1.00 83.88 89 GLY A O 1
ATOM 730 N N . GLY A 1 90 ? -9.571 9.090 -4.570 1.00 78.81 90 GLY A N 1
ATOM 731 C CA . GLY A 1 90 ? -8.413 8.185 -4.622 1.00 78.81 90 GLY A CA 1
ATOM 732 C C . GLY A 1 90 ? -7.211 8.593 -3.756 1.00 78.81 90 GLY A C 1
ATOM 733 O O . GLY A 1 90 ? -6.223 7.857 -3.727 1.00 78.81 90 GLY A O 1
ATOM 734 N N . TYR A 1 91 ? -7.274 9.739 -3.073 1.00 82.88 91 TYR A N 1
ATOM 735 C CA . TYR A 1 91 ? -6.145 10.347 -2.364 1.00 82.88 91 TYR A CA 1
ATOM 736 C C . TYR A 1 91 ? -6.335 10.337 -0.849 1.00 82.88 91 TYR A C 1
ATOM 738 O O . TYR A 1 91 ? -7.459 10.363 -0.346 1.00 82.88 91 TYR A O 1
ATOM 746 N N . TYR A 1 92 ? -5.218 10.323 -0.124 1.00 88.44 92 TYR A N 1
ATOM 747 C CA . TYR A 1 92 ? -5.190 10.409 1.334 1.00 88.44 92 TYR A CA 1
ATOM 748 C C . TYR A 1 92 ? -4.880 11.849 1.727 1.00 88.44 92 TYR A C 1
ATOM 750 O O . TYR A 1 92 ? -3.930 12.437 1.211 1.00 88.44 92 TYR A O 1
ATOM 758 N N . ASN A 1 93 ? -5.691 12.410 2.622 1.00 89.50 93 ASN A N 1
ATOM 759 C CA . ASN A 1 93 ? -5.572 13.817 3.011 1.00 89.50 93 ASN A CA 1
ATOM 760 C C . ASN A 1 93 ? -4.373 14.054 3.943 1.00 89.50 93 ASN A C 1
ATOM 762 O O . ASN A 1 93 ? -3.788 15.134 3.952 1.00 89.50 93 ASN A O 1
ATOM 766 N N . ASP A 1 94 ? -3.989 13.036 4.712 1.00 93.69 94 ASP A N 1
ATOM 767 C CA . ASP A 1 94 ? -2.775 13.052 5.519 1.00 93.69 94 ASP A CA 1
ATOM 768 C C . ASP A 1 94 ? -1.546 12.806 4.627 1.00 93.69 94 ASP A C 1
ATOM 770 O O . ASP A 1 94 ? -1.377 11.728 4.047 1.00 93.69 94 ASP A O 1
ATOM 774 N N . LYS A 1 95 ? -0.686 13.826 4.522 1.00 91.44 95 LYS A N 1
ATOM 775 C CA . LYS A 1 95 ? 0.512 13.800 3.674 1.00 91.44 95 LYS A CA 1
ATOM 776 C C . LYS A 1 95 ? 1.485 12.693 4.073 1.00 91.44 95 LYS A C 1
ATOM 778 O O . LYS A 1 95 ? 2.037 12.031 3.200 1.00 91.44 95 LYS A O 1
ATOM 783 N N . GLU A 1 96 ? 1.701 12.483 5.367 1.00 93.25 96 GLU A N 1
ATOM 784 C CA . GLU A 1 96 ? 2.654 11.484 5.845 1.00 93.25 96 GLU A CA 1
ATOM 785 C C . GLU A 1 96 ? 2.158 10.072 5.502 1.00 93.25 96 GLU A C 1
ATOM 787 O O . GLU A 1 96 ? 2.907 9.259 4.956 1.00 93.25 96 GLU A O 1
ATOM 792 N N . VAL A 1 97 ? 0.869 9.800 5.730 1.00 92.56 97 VAL A N 1
ATOM 793 C CA . VAL A 1 97 ? 0.241 8.536 5.315 1.00 92.56 97 VAL A CA 1
ATOM 794 C C . VAL A 1 97 ? 0.357 8.348 3.803 1.00 92.56 97 VAL A C 1
ATOM 796 O O . VAL A 1 97 ? 0.716 7.260 3.344 1.00 92.56 97 VAL A O 1
ATOM 799 N N . TRP A 1 98 ? 0.102 9.397 3.017 1.00 92.00 98 TRP A N 1
ATOM 800 C CA . TRP A 1 98 ? 0.223 9.338 1.562 1.00 92.00 98 TRP A CA 1
ATOM 801 C C . TRP A 1 98 ? 1.650 9.025 1.098 1.00 92.00 98 TRP A C 1
ATOM 803 O O . TRP A 1 98 ? 1.846 8.136 0.262 1.00 92.00 98 TRP A O 1
ATOM 813 N N . ASP A 1 99 ? 2.653 9.686 1.674 1.00 92.81 99 ASP A N 1
ATOM 814 C CA . ASP A 1 99 ? 4.064 9.482 1.348 1.00 92.81 99 ASP A CA 1
ATOM 815 C C . ASP A 1 99 ? 4.518 8.049 1.683 1.00 92.81 99 ASP A C 1
ATOM 817 O O . ASP A 1 99 ? 5.182 7.394 0.864 1.00 92.81 99 ASP A O 1
ATOM 821 N N . TYR A 1 100 ? 4.101 7.507 2.835 1.00 92.62 100 TYR A N 1
ATOM 822 C CA . TYR A 1 100 ? 4.366 6.111 3.200 1.00 92.62 100 TYR A CA 1
ATOM 823 C C . TYR A 1 100 ? 3.713 5.124 2.233 1.00 92.62 100 TYR A C 1
ATOM 825 O O . TYR A 1 100 ? 4.375 4.187 1.776 1.00 92.62 100 TYR A O 1
ATOM 833 N N . LEU A 1 101 ? 2.448 5.333 1.869 1.00 91.25 101 LEU A N 1
ATOM 834 C CA . LEU A 1 101 ? 1.754 4.474 0.908 1.00 91.25 101 LEU A CA 1
ATOM 835 C C . LEU A 1 101 ? 2.414 4.523 -0.469 1.00 91.25 101 LEU A C 1
ATOM 837 O O . LEU A 1 101 ? 2.606 3.476 -1.088 1.00 91.25 101 LEU A O 1
ATOM 841 N N . CYS A 1 102 ? 2.851 5.701 -0.918 1.00 92.31 102 CYS A N 1
ATOM 842 C CA . CYS A 1 102 ? 3.615 5.834 -2.153 1.00 92.31 102 CYS A CA 1
ATOM 843 C C . CYS A 1 102 ? 4.931 5.042 -2.092 1.00 92.31 102 CYS A C 1
ATOM 845 O O . CYS A 1 102 ? 5.330 4.414 -3.074 1.00 92.31 102 CYS A O 1
ATOM 847 N N . LYS A 1 103 ? 5.628 5.048 -0.949 1.00 93.31 103 LYS A N 1
ATOM 848 C CA . LYS A 1 103 ? 6.858 4.264 -0.742 1.00 93.31 103 LYS A CA 1
ATOM 849 C C . LYS A 1 103 ? 6.590 2.758 -0.784 1.00 93.31 103 LYS A C 1
ATOM 851 O O . LYS A 1 103 ? 7.328 2.039 -1.459 1.00 93.31 103 LYS A O 1
ATOM 856 N N . VAL A 1 104 ? 5.531 2.292 -0.123 1.00 92.75 104 VAL A N 1
ATOM 857 C CA . VAL A 1 104 ? 5.103 0.883 -0.160 1.00 92.75 104 VAL A CA 1
ATOM 858 C C . VAL A 1 104 ? 4.741 0.466 -1.584 1.00 92.75 104 VAL A C 1
ATOM 860 O O . VAL A 1 104 ? 5.185 -0.581 -2.049 1.00 92.75 104 VAL A O 1
ATOM 863 N N . GLU A 1 105 ? 3.999 1.301 -2.312 1.00 94.31 105 GLU A N 1
ATOM 864 C CA . GLU A 1 105 ? 3.596 1.028 -3.692 1.00 94.31 105 GLU A CA 1
ATOM 865 C C . GLU A 1 105 ? 4.810 0.908 -4.630 1.00 94.31 105 GLU A C 1
ATOM 867 O O . GLU A 1 105 ? 4.859 -0.025 -5.432 1.00 94.31 105 GLU A O 1
ATOM 872 N N . ARG A 1 106 ? 5.842 1.761 -4.485 1.00 92.50 106 ARG A N 1
ATOM 873 C CA . ARG A 1 106 ? 7.125 1.615 -5.215 1.00 92.50 106 ARG A CA 1
ATOM 874 C C . ARG A 1 106 ? 7.810 0.282 -4.913 1.00 92.50 106 ARG A C 1
ATOM 876 O O . ARG A 1 106 ? 8.367 -0.339 -5.815 1.00 92.50 106 ARG A O 1
ATOM 883 N N . GLY A 1 107 ? 7.753 -0.164 -3.658 1.00 92.44 107 GLY A N 1
ATOM 884 C CA . GLY A 1 107 ? 8.352 -1.419 -3.200 1.00 92.44 107 GLY A CA 1
ATOM 885 C C . GLY A 1 107 ? 7.723 -2.683 -3.797 1.00 92.44 107 GLY A C 1
ATOM 886 O O . GLY A 1 107 ? 8.361 -3.732 -3.786 1.00 92.44 107 GLY A O 1
ATOM 887 N N . LYS A 1 108 ? 6.511 -2.600 -4.366 1.00 95.12 108 LYS A N 1
ATOM 888 C CA . LYS A 1 108 ? 5.839 -3.740 -5.018 1.00 95.12 108 LYS A CA 1
ATOM 889 C C . LYS A 1 108 ? 6.498 -4.170 -6.331 1.00 95.12 108 LYS A C 1
ATOM 891 O O . LYS A 1 108 ? 6.274 -5.291 -6.785 1.00 95.12 108 LYS A O 1
ATOM 896 N N . VAL A 1 109 ? 7.311 -3.305 -6.941 1.00 94.56 109 VAL A N 1
ATOM 897 C CA . VAL A 1 109 ? 8.011 -3.608 -8.195 1.00 94.56 109 VAL A CA 1
ATOM 898 C C . VAL A 1 109 ? 9.182 -4.557 -7.911 1.00 94.56 109 VAL A C 1
ATOM 900 O O . VAL A 1 109 ? 10.315 -4.136 -7.668 1.00 94.56 109 VAL A O 1
ATOM 903 N N . SER A 1 110 ? 8.894 -5.860 -7.921 1.00 94.31 110 SER A N 1
ATOM 904 C CA . SER A 1 110 ? 9.889 -6.918 -7.714 1.00 94.31 110 SER A CA 1
ATOM 905 C C . SER A 1 110 ? 10.887 -7.006 -8.872 1.00 94.31 110 SER A C 1
ATOM 907 O O . SER A 1 110 ? 10.580 -6.621 -9.998 1.00 94.31 110 SER A O 1
ATOM 909 N N . ASN A 1 111 ? 12.069 -7.586 -8.639 1.00 92.25 111 ASN A N 1
ATOM 910 C CA . ASN A 1 111 ? 13.046 -7.803 -9.714 1.00 92.25 111 ASN A CA 1
ATOM 911 C C . ASN A 1 111 ? 12.475 -8.659 -10.852 1.00 92.25 111 ASN A C 1
ATOM 913 O O . ASN A 1 111 ? 12.681 -8.327 -12.01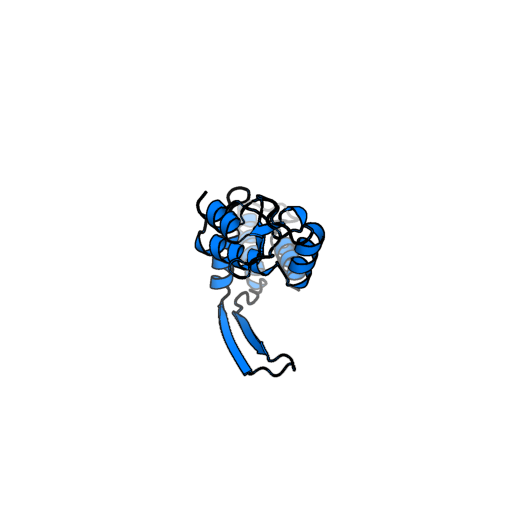3 1.00 92.25 111 ASN A O 1
ATOM 917 N N . LYS A 1 112 ? 11.684 -9.693 -10.533 1.00 94.75 112 LYS A N 1
ATOM 918 C CA . LYS A 1 112 ? 10.977 -10.502 -11.538 1.00 94.75 112 LYS A CA 1
ATOM 919 C C . LYS A 1 112 ? 10.067 -9.641 -12.418 1.00 94.75 112 LYS A C 1
ATOM 921 O O . LYS A 1 112 ? 10.090 -9.773 -13.635 1.00 94.75 112 LYS A O 1
ATOM 926 N N . MET A 1 113 ? 9.298 -8.740 -11.803 1.00 95.56 113 MET A N 1
ATOM 927 C CA . MET A 1 113 ? 8.451 -7.803 -12.539 1.00 95.56 113 MET A CA 1
ATOM 928 C C . MET A 1 113 ? 9.292 -6.850 -13.396 1.00 95.56 113 MET A C 1
ATOM 930 O O . MET A 1 113 ? 8.961 -6.655 -14.557 1.00 95.56 113 MET A O 1
ATOM 934 N N . ARG A 1 114 ? 10.404 -6.311 -12.874 1.00 94.75 114 ARG A N 1
ATOM 935 C CA . ARG A 1 114 ? 11.309 -5.440 -13.647 1.00 94.75 114 ARG A CA 1
ATOM 936 C C . ARG A 1 114 ? 11.808 -6.118 -14.921 1.00 94.75 114 ARG A C 1
ATOM 938 O O . ARG A 1 114 ? 11.687 -5.532 -15.989 1.00 94.75 114 ARG A O 1
ATOM 945 N N . PHE A 1 115 ? 12.318 -7.346 -14.812 1.00 94.56 115 PHE A N 1
ATOM 946 C CA . PHE A 1 115 ? 12.802 -8.104 -15.969 1.00 94.56 115 PHE A CA 1
ATOM 947 C C . PHE A 1 115 ? 11.701 -8.352 -17.002 1.00 94.56 115 PHE A C 1
ATOM 949 O O . PHE A 1 115 ? 11.925 -8.090 -18.178 1.00 94.56 115 PHE A O 1
ATOM 956 N N . ALA A 1 116 ? 10.498 -8.741 -16.570 1.00 97.12 116 ALA A N 1
ATOM 957 C CA . ALA A 1 116 ? 9.371 -8.946 -17.481 1.00 97.12 116 ALA A CA 1
ATOM 958 C C . ALA A 1 116 ? 8.993 -7.670 -18.260 1.00 97.12 116 ALA A C 1
ATOM 960 O O . ALA A 1 116 ? 8.667 -7.738 -19.443 1.00 97.12 116 ALA A O 1
ATOM 961 N N . ILE A 1 117 ? 9.057 -6.497 -17.619 1.00 97.38 117 ILE A N 1
ATOM 962 C CA . ILE A 1 117 ? 8.797 -5.217 -18.295 1.00 97.38 117 ILE A CA 1
ATOM 963 C C . ILE A 1 117 ? 9.921 -4.858 -19.269 1.00 97.38 117 ILE A C 1
ATOM 965 O O . ILE A 1 117 ? 9.631 -4.414 -20.378 1.00 97.38 117 ILE A O 1
ATOM 969 N N . TYR A 1 118 ? 11.185 -5.093 -18.904 1.00 95.31 118 TYR A N 1
ATOM 970 C CA . TYR A 1 118 ? 12.300 -4.890 -19.829 1.00 95.31 118 TYR A CA 1
ATOM 971 C C . TYR A 1 118 ? 12.190 -5.779 -21.071 1.00 95.31 118 TYR A C 1
ATOM 973 O O . TYR A 1 118 ? 12.364 -5.279 -22.180 1.00 95.31 118 TYR A O 1
ATOM 981 N N . GLU A 1 119 ? 11.851 -7.059 -20.905 1.00 95.62 119 GLU A N 1
ATOM 982 C CA . GLU A 1 119 ? 11.633 -7.989 -22.019 1.00 95.62 119 GLU A CA 1
ATOM 983 C C . GLU A 1 119 ? 10.468 -7.547 -22.910 1.00 95.62 119 GLU A C 1
ATOM 985 O O . GLU A 1 119 ? 10.639 -7.439 -24.123 1.00 95.62 119 GLU A O 1
ATOM 990 N N . ARG A 1 120 ? 9.313 -7.201 -22.318 1.00 96.88 120 ARG A N 1
ATOM 991 C CA . ARG A 1 120 ? 8.149 -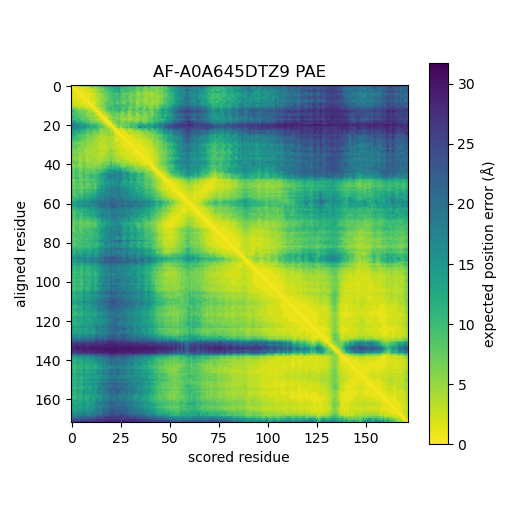6.660 -23.046 1.00 96.88 120 ARG A CA 1
ATOM 992 C C . ARG A 1 120 ? 8.520 -5.438 -23.888 1.00 96.88 120 ARG A C 1
ATOM 994 O O . ARG A 1 120 ? 8.034 -5.266 -25.004 1.00 96.88 120 ARG A O 1
ATOM 1001 N N . ASP A 1 121 ? 9.377 -4.583 -23.343 1.00 96.62 121 ASP A N 1
ATOM 1002 C CA . ASP A 1 121 ? 9.802 -3.339 -23.974 1.00 96.62 121 ASP A CA 1
ATOM 1003 C C . ASP A 1 121 ? 11.029 -3.519 -24.891 1.00 96.62 121 ASP A C 1
ATOM 1005 O O . ASP A 1 121 ? 11.575 -2.527 -25.375 1.00 96.62 121 ASP A O 1
ATOM 1009 N N . ASN A 1 122 ? 11.450 -4.762 -25.164 1.00 95.00 122 ASN A N 1
ATOM 1010 C CA . ASN A 1 122 ? 12.621 -5.127 -25.972 1.00 95.00 122 ASN A CA 1
ATOM 1011 C C . ASN A 1 122 ? 13.936 -4.494 -25.491 1.00 95.00 122 ASN A C 1
ATOM 1013 O O . ASN A 1 122 ? 14.828 -4.234 -26.297 1.00 95.00 122 ASN A O 1
ATOM 1017 N N . PHE A 1 123 ? 14.063 -4.222 -24.190 1.00 93.38 123 PHE A N 1
ATOM 1018 C CA . PHE A 1 123 ? 15.200 -3.504 -23.606 1.00 93.38 123 PHE A CA 1
ATOM 1019 C C . PHE A 1 123 ? 15.440 -2.143 -24.285 1.00 93.38 123 PHE A C 1
ATOM 1021 O O . PHE A 1 123 ? 16.577 -1.727 -24.521 1.00 93.38 123 PHE A O 1
ATOM 1028 N N . ILE A 1 124 ? 14.355 -1.441 -24.624 1.00 93.62 124 ILE A N 1
ATOM 1029 C CA . ILE A 1 124 ? 14.387 -0.135 -25.279 1.00 93.62 124 ILE A CA 1
ATOM 1030 C C . ILE A 1 124 ? 13.550 0.869 -24.483 1.00 93.62 124 ILE A C 1
ATOM 1032 O O . ILE A 1 124 ? 12.466 0.572 -23.984 1.00 93.62 124 ILE A O 1
ATOM 1036 N N . CYS A 1 125 ? 14.043 2.104 -24.392 1.00 94.44 125 CYS A N 1
ATOM 1037 C CA . CYS A 1 125 ? 13.288 3.219 -23.837 1.00 94.44 125 CYS A CA 1
ATOM 1038 C C . CYS A 1 125 ? 12.002 3.458 -24.643 1.00 94.44 125 CYS A C 1
ATOM 1040 O O . CYS A 1 125 ? 12.059 3.853 -25.809 1.00 94.44 125 CYS A O 1
ATOM 1042 N N . ARG A 1 126 ? 10.843 3.327 -23.995 1.00 96.06 126 ARG A N 1
ATOM 1043 C CA . ARG A 1 126 ? 9.518 3.519 -24.605 1.00 96.06 126 ARG A CA 1
ATOM 1044 C C . ARG A 1 126 ? 9.228 4.959 -25.029 1.00 96.06 126 ARG A C 1
ATOM 1046 O O . ARG A 1 126 ? 8.345 5.171 -25.850 1.00 96.06 126 ARG A O 1
ATOM 1053 N N . ARG A 1 127 ? 9.981 5.937 -24.511 1.00 94.00 127 ARG A N 1
ATOM 1054 C CA . ARG A 1 127 ? 9.825 7.362 -24.854 1.00 94.00 127 ARG A CA 1
ATOM 1055 C C . ARG A 1 127 ? 10.705 7.818 -26.020 1.00 94.00 127 ARG A C 1
ATOM 1057 O O . ARG A 1 127 ? 10.270 8.663 -26.789 1.00 94.00 127 ARG A O 1
ATOM 1064 N N . CYS A 1 128 ? 11.941 7.323 -26.138 1.00 93.25 128 CYS A N 1
ATOM 1065 C CA . CYS A 1 128 ? 12.901 7.825 -27.138 1.00 93.25 128 CYS A CA 1
ATOM 1066 C C . CYS A 1 128 ? 13.541 6.760 -28.036 1.00 93.25 128 CYS A C 1
ATOM 1068 O O . CYS A 1 128 ? 14.351 7.110 -28.888 1.00 93.25 128 CYS A O 1
ATOM 1070 N N . GLY A 1 129 ? 13.242 5.473 -27.842 1.00 92.56 129 GLY A N 1
ATOM 1071 C CA . GLY A 1 129 ? 13.793 4.392 -28.665 1.00 92.56 129 GLY A CA 1
ATOM 1072 C C . GLY A 1 129 ? 15.249 4.013 -28.360 1.00 92.56 129 GLY A C 1
ATOM 1073 O O . GLY A 1 129 ? 15.827 3.185 -29.057 1.00 92.56 129 GLY A O 1
ATOM 1074 N N . TRP A 1 130 ? 15.867 4.583 -27.320 1.00 90.25 130 TRP A N 1
ATOM 1075 C CA . TRP A 1 130 ? 17.251 4.266 -26.955 1.00 90.25 130 TRP A CA 1
ATOM 1076 C C . TRP A 1 130 ? 17.403 2.848 -26.375 1.00 90.25 130 TRP A C 1
ATOM 1078 O O . TRP A 1 130 ? 16.653 2.473 -25.477 1.00 90.25 130 TRP A O 1
ATOM 1088 N N . ASN A 1 131 ? 18.400 2.089 -26.844 1.00 83.88 131 ASN A N 1
ATOM 1089 C CA . ASN A 1 131 ? 18.550 0.641 -26.619 1.00 83.88 131 ASN A CA 1
ATOM 1090 C C . ASN A 1 131 ? 19.706 0.232 -25.680 1.00 83.88 131 ASN A C 1
ATOM 1092 O O . ASN A 1 131 ? 20.242 -0.867 -25.804 1.00 83.88 131 ASN A O 1
ATOM 1096 N N . GLY A 1 132 ? 20.156 1.106 -24.775 1.00 71.00 132 GLY A N 1
ATOM 1097 C CA . GLY A 1 132 ? 21.081 0.687 -23.712 1.00 71.00 132 GLY A CA 1
ATOM 1098 C C . GLY A 1 132 ? 22.562 0.560 -24.092 1.00 71.00 132 GLY A C 1
ATOM 1099 O O . GLY A 1 132 ? 23.387 0.367 -23.204 1.00 71.00 132 GLY A O 1
ATOM 1100 N N . ARG A 1 133 ? 22.943 0.687 -25.373 1.00 68.38 133 ARG A N 1
ATOM 1101 C CA . ARG A 1 133 ? 24.296 0.328 -25.861 1.00 68.38 133 ARG A CA 1
ATOM 1102 C C . ARG A 1 133 ? 25.458 1.226 -25.395 1.00 68.38 133 ARG A C 1
ATOM 1104 O O . ARG A 1 133 ? 26.600 0.898 -25.684 1.00 68.38 133 ARG A O 1
ATOM 1111 N N . ASN A 1 134 ? 25.204 2.310 -24.651 1.00 59.50 134 ASN A N 1
ATOM 1112 C CA . ASN A 1 134 ? 26.253 3.177 -24.092 1.00 59.50 134 ASN A CA 1
ATOM 1113 C C . ASN A 1 134 ? 26.150 3.269 -22.557 1.00 59.50 134 ASN A C 1
ATOM 1115 O O . ASN A 1 134 ? 25.195 3.822 -22.011 1.00 59.50 134 ASN A O 1
ATOM 1119 N N . ALA A 1 135 ? 27.186 2.763 -21.879 1.00 52.59 135 ALA A N 1
ATOM 1120 C CA . ALA A 1 135 ? 27.248 2.360 -20.467 1.00 52.59 135 ALA A CA 1
ATOM 1121 C C . ALA A 1 135 ? 27.136 3.466 -19.390 1.00 52.59 135 ALA A C 1
ATOM 1123 O O . ALA A 1 135 ? 27.437 3.210 -18.227 1.00 52.59 135 ALA A O 1
ATOM 1124 N N . LYS A 1 136 ? 26.728 4.695 -19.732 1.00 54.06 136 LYS A N 1
ATOM 1125 C CA . LYS A 1 136 ? 26.640 5.802 -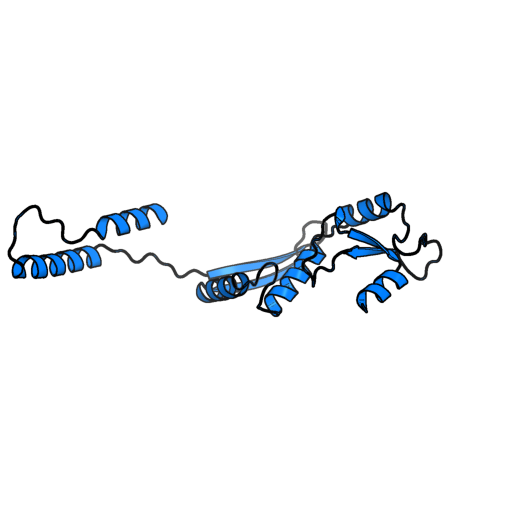18.754 1.00 54.06 136 LYS A CA 1
ATOM 1126 C C . LYS A 1 136 ? 25.235 6.061 -18.202 1.00 54.06 136 LYS A C 1
ATOM 1128 O O . LYS A 1 136 ? 25.1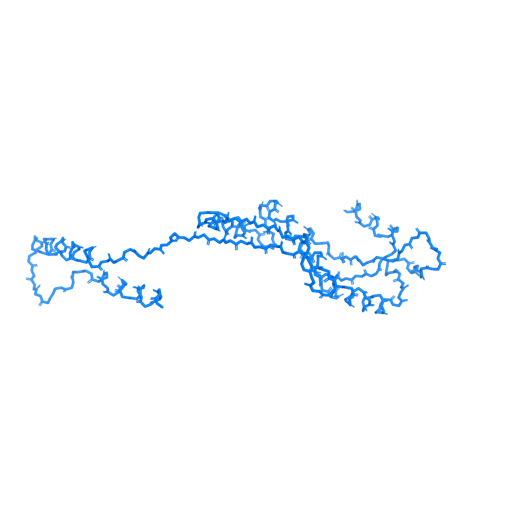29 6.733 -17.187 1.00 54.06 136 LYS A O 1
ATOM 1133 N N . ASN A 1 137 ? 24.183 5.523 -18.824 1.00 58.34 137 ASN A N 1
ATOM 1134 C CA . ASN A 1 137 ? 22.790 5.732 -18.418 1.00 58.34 137 ASN A CA 1
ATOM 1135 C C . ASN A 1 137 ? 22.029 4.405 -18.491 1.00 58.34 137 ASN A C 1
ATOM 1137 O O . ASN A 1 137 ? 21.833 3.888 -19.579 1.00 58.34 137 ASN A O 1
ATOM 1141 N N . GLY A 1 138 ? 21.601 3.832 -17.369 1.00 82.00 138 GLY A N 1
ATOM 1142 C CA . GLY A 1 138 ? 20.806 2.601 -17.387 1.00 82.00 138 GLY A CA 1
ATOM 1143 C C . GLY A 1 138 ? 19.407 2.797 -17.983 1.00 82.00 138 GLY A C 1
ATOM 1144 O O . GLY A 1 138 ? 18.915 3.924 -18.132 1.00 82.00 138 GLY A O 1
ATOM 1145 N N . LEU A 1 139 ? 18.761 1.677 -18.310 1.00 90.69 139 LEU A N 1
ATOM 1146 C CA . LEU A 1 139 ? 17.305 1.617 -18.392 1.00 90.69 139 LEU A CA 1
ATOM 1147 C C . LEU A 1 139 ? 16.746 1.468 -16.977 1.00 90.69 139 LEU A C 1
ATOM 1149 O O . LEU A 1 139 ? 17.311 0.759 -16.144 1.00 90.69 139 LEU A O 1
ATOM 1153 N N . GLU A 1 140 ? 15.645 2.153 -16.722 1.00 92.69 140 GLU A N 1
ATOM 1154 C CA . GLU A 1 140 ? 14.949 2.194 -15.447 1.00 92.69 140 GLU A CA 1
ATOM 1155 C C . GLU A 1 140 ? 13.467 1.900 -15.687 1.00 92.69 140 GLU A C 1
ATOM 1157 O O . GLU A 1 140 ? 12.906 2.241 -16.733 1.00 92.69 140 GLU A O 1
ATOM 1162 N N . ILE A 1 141 ? 12.831 1.265 -14.705 1.00 95.06 141 ILE A N 1
ATOM 1163 C CA . ILE A 1 141 ? 11.380 1.094 -14.694 1.00 95.06 141 ILE A CA 1
ATOM 1164 C C . ILE A 1 141 ? 10.743 2.345 -14.097 1.00 95.06 141 ILE A C 1
ATOM 1166 O O . ILE A 1 141 ? 11.058 2.728 -12.970 1.00 95.06 141 ILE A O 1
ATOM 1170 N N . ASP A 1 142 ? 9.819 2.933 -14.846 1.00 95.19 142 ASP A N 1
ATOM 1171 C CA . ASP A 1 142 ? 9.047 4.112 -14.470 1.00 95.19 142 ASP A CA 1
ATOM 1172 C C . ASP A 1 142 ? 7.541 3.829 -14.549 1.00 95.19 142 ASP A C 1
ATOM 1174 O O . ASP A 1 142 ? 7.087 2.969 -15.307 1.00 95.19 142 ASP A O 1
ATOM 1178 N N . HIS A 1 143 ? 6.758 4.568 -13.762 1.00 95.56 143 HIS A N 1
ATOM 1179 C CA . HIS A 1 143 ? 5.300 4.501 -13.780 1.00 95.56 143 HIS A CA 1
ATOM 1180 C C . HIS A 1 143 ? 4.728 5.510 -14.774 1.00 95.56 143 HIS A C 1
ATOM 1182 O O . HIS A 1 143 ? 4.928 6.710 -14.592 1.00 95.56 143 HIS A O 1
ATOM 1188 N N . ILE A 1 144 ? 3.959 5.051 -15.764 1.00 95.62 144 ILE A N 1
ATOM 1189 C CA . ILE A 1 144 ? 3.298 5.901 -16.769 1.00 95.62 144 ILE A CA 1
ATOM 1190 C C . ILE A 1 144 ? 2.463 6.980 -16.067 1.00 95.62 144 ILE A C 1
ATOM 1192 O O . ILE A 1 144 ? 2.737 8.171 -16.220 1.00 95.62 144 ILE A O 1
ATOM 1196 N N . VAL A 1 145 ? 1.516 6.567 -15.220 1.00 93.81 145 VAL A N 1
ATOM 1197 C CA . VAL A 1 145 ? 0.860 7.433 -14.235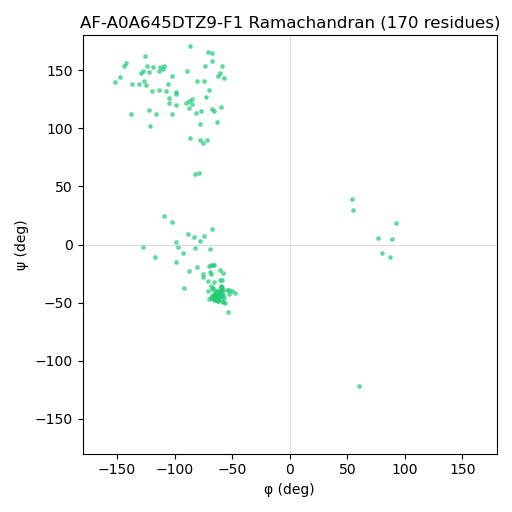 1.00 93.81 145 VAL A CA 1
ATOM 1198 C C . VAL A 1 145 ? 1.698 7.419 -12.953 1.00 93.81 145 VAL A C 1
ATOM 1200 O O . VAL A 1 145 ? 1.831 6.353 -12.342 1.00 93.81 145 VAL A O 1
ATOM 1203 N N . PRO A 1 146 ? 2.253 8.562 -12.504 1.00 93.19 146 PRO A N 1
ATOM 1204 C CA . PRO A 1 146 ? 3.041 8.627 -11.277 1.00 93.19 146 PRO A CA 1
ATOM 1205 C C . PRO A 1 146 ? 2.260 8.139 -10.055 1.00 93.19 146 PRO A C 1
ATOM 1207 O O . PRO A 1 146 ? 1.078 8.443 -9.897 1.00 93.19 146 PRO A O 1
ATOM 1210 N N . ILE A 1 147 ? 2.941 7.459 -9.130 1.00 92.50 147 ILE A N 1
ATOM 1211 C CA . ILE A 1 147 ? 2.322 6.992 -7.876 1.00 92.50 147 ILE A CA 1
ATOM 1212 C C . ILE A 1 147 ? 1.777 8.164 -7.048 1.00 92.50 147 ILE A C 1
ATOM 1214 O O . ILE A 1 147 ? 0.698 8.057 -6.474 1.00 92.50 147 ILE A O 1
ATOM 1218 N N . SER A 1 148 ? 2.464 9.313 -7.050 1.00 89.44 148 SER A N 1
ATOM 1219 C CA . SER A 1 148 ? 1.993 10.536 -6.380 1.00 89.44 148 SER A CA 1
ATOM 1220 C C . SER A 1 148 ? 0.652 11.047 -6.918 1.00 89.44 148 SER A C 1
ATOM 1222 O O . SER A 1 148 ? -0.055 11.749 -6.203 1.00 89.44 148 SER A O 1
ATOM 1224 N N . LYS A 1 149 ? 0.287 10.666 -8.150 1.00 89.38 149 LYS A N 1
ATOM 1225 C CA . LYS A 1 149 ? -0.992 10.960 -8.814 1.00 89.38 149 LYS A CA 1
ATOM 1226 C C . LYS A 1 149 ? -1.943 9.745 -8.807 1.00 89.38 149 LYS A C 1
ATOM 1228 O O . LYS A 1 149 ? -2.847 9.659 -9.628 1.00 89.38 149 LYS A O 1
ATOM 1233 N N . GLY A 1 150 ? -1.718 8.775 -7.914 1.00 88.88 150 GLY A N 1
ATOM 1234 C CA . GLY A 1 150 ? -2.566 7.588 -7.747 1.00 88.88 150 GLY A CA 1
ATOM 1235 C C . GLY A 1 150 ? -2.203 6.380 -8.620 1.00 88.88 150 GLY A C 1
ATOM 1236 O O . GLY A 1 150 ? -2.908 5.370 -8.574 1.00 88.88 150 GLY A O 1
ATOM 1237 N N . GLY A 1 151 ? -1.108 6.443 -9.384 1.00 92.69 151 GLY A N 1
ATOM 1238 C CA . GLY A 1 151 ? -0.631 5.327 -10.202 1.00 92.69 151 GLY A CA 1
ATOM 1239 C C . GLY A 1 151 ? -0.287 4.073 -9.390 1.00 92.69 151 GLY A C 1
ATOM 1240 O O . GLY A 1 151 ? 0.167 4.153 -8.247 1.00 92.69 151 GLY A O 1
ATOM 1241 N N . LYS A 1 152 ? -0.493 2.897 -9.991 1.00 94.88 152 LYS A N 1
ATOM 1242 C CA . LYS A 1 152 ? -0.245 1.585 -9.366 1.00 94.88 152 LYS A CA 1
ATOM 1243 C C . LYS A 1 152 ? 0.963 0.885 -9.971 1.00 94.88 152 LYS A C 1
ATOM 1245 O O . LYS A 1 152 ? 1.290 1.101 -11.135 1.00 94.88 152 LYS A O 1
ATOM 1250 N N . SER A 1 153 ? 1.606 0.020 -9.195 1.00 96.38 153 SER A N 1
ATOM 1251 C CA . SER A 1 153 ? 2.718 -0.821 -9.656 1.00 96.38 153 SER A CA 1
ATOM 1252 C C . SER A 1 153 ? 2.210 -2.078 -10.372 1.00 96.38 153 SER A C 1
ATOM 1254 O O . SER A 1 153 ? 2.441 -3.199 -9.921 1.00 96.38 153 SER A O 1
ATOM 1256 N N . THR A 1 154 ? 1.479 -1.890 -11.470 1.00 96.94 154 THR A N 1
ATOM 1257 C CA . THR A 1 154 ? 0.965 -2.962 -12.339 1.00 96.94 154 THR A CA 1
ATOM 1258 C C . THR A 1 154 ? 1.699 -2.959 -13.679 1.00 96.94 154 THR A C 1
ATOM 1260 O O . THR A 1 154 ? 2.112 -1.887 -14.118 1.00 96.94 154 THR A O 1
ATOM 1263 N N . PRO A 1 155 ? 1.846 -4.108 -14.368 1.00 96.50 155 PRO A N 1
ATOM 1264 C CA . PRO A 1 155 ? 2.551 -4.161 -15.648 1.00 96.50 155 PRO A CA 1
ATOM 1265 C C . PRO A 1 155 ? 2.086 -3.116 -16.670 1.00 96.50 155 PRO A C 1
ATOM 1267 O O . PRO A 1 155 ? 2.921 -2.489 -17.317 1.00 96.50 155 PRO A O 1
ATOM 1270 N N . ASP A 1 156 ? 0.779 -2.861 -16.751 1.00 97.00 156 ASP A N 1
ATOM 1271 C CA . ASP A 1 156 ? 0.192 -1.903 -17.698 1.00 97.00 156 ASP A CA 1
ATOM 1272 C C . ASP A 1 156 ? 0.541 -0.442 -17.395 1.00 97.00 156 ASP A C 1
ATOM 1274 O O . ASP A 1 156 ? 0.551 0.390 -18.295 1.00 97.00 156 ASP A O 1
ATOM 1278 N N . ASN A 1 157 ? 0.849 -0.122 -16.135 1.00 97.38 157 ASN A N 1
ATOM 1279 C CA . ASN A 1 157 ? 1.262 1.216 -15.719 1.00 97.38 157 ASN A CA 1
ATOM 1280 C C . ASN A 1 157 ? 2.789 1.344 -15.587 1.00 97.38 157 ASN A C 1
ATOM 1282 O O . ASN A 1 157 ? 3.279 2.399 -15.194 1.00 97.38 157 ASN A O 1
ATOM 1286 N N . LEU A 1 158 ? 3.554 0.294 -15.885 1.00 97.62 158 LEU A N 1
ATOM 1287 C CA . LEU A 1 158 ? 5.014 0.317 -15.870 1.00 97.62 158 LEU A CA 1
ATOM 1288 C C . LEU A 1 158 ? 5.563 0.411 -17.292 1.00 97.62 158 LEU A C 1
ATOM 1290 O O . LEU A 1 158 ? 5.027 -0.187 -18.224 1.00 97.62 158 LEU A O 1
ATOM 1294 N N . GLN A 1 159 ? 6.669 1.127 -17.451 1.00 97.19 159 GLN A N 1
ATOM 1295 C CA . GLN A 1 159 ? 7.383 1.280 -18.713 1.00 97.19 159 GLN A CA 1
ATOM 1296 C C . GLN A 1 159 ? 8.892 1.346 -18.492 1.00 97.19 159 GLN A C 1
ATOM 1298 O O . GLN A 1 159 ? 9.374 1.798 -17.454 1.00 97.19 159 GLN A O 1
ATOM 1303 N N . THR A 1 160 ? 9.638 0.943 -19.510 1.00 96.38 160 THR A N 1
ATOM 1304 C CA . THR A 1 160 ? 11.089 1.088 -19.573 1.00 96.38 160 THR A CA 1
ATOM 1305 C C . THR A 1 160 ? 11.453 2.473 -20.098 1.00 96.38 160 THR A C 1
ATOM 1307 O O . THR A 1 160 ? 11.112 2.820 -21.230 1.00 96.38 160 THR A O 1
ATOM 1310 N N . LEU A 1 161 ? 12.191 3.264 -19.319 1.00 95.12 161 LEU A N 1
ATOM 1311 C CA . LEU A 1 161 ? 12.744 4.555 -19.737 1.00 95.12 161 LEU A CA 1
ATOM 1312 C C . LEU A 1 161 ? 14.265 4.572 -19.588 1.00 95.12 161 LEU A C 1
ATOM 1314 O O . LEU A 1 161 ? 14.823 3.960 -18.687 1.00 95.12 161 LEU A O 1
ATOM 1318 N N . CYS A 1 162 ? 14.962 5.313 -20.451 1.00 92.94 162 CYS A N 1
ATOM 1319 C CA . CYS A 1 162 ? 16.362 5.641 -20.190 1.00 92.94 162 CYS A CA 1
ATOM 1320 C C . CYS A 1 162 ? 16.462 6.700 -19.087 1.00 92.94 162 CYS A C 1
ATOM 1322 O O . CYS A 1 162 ? 15.563 7.535 -18.953 1.00 92.94 162 CYS A O 1
ATOM 1324 N N . HIS A 1 163 ? 17.584 6.732 -18.365 1.00 90.31 163 HIS A N 1
ATOM 1325 C CA . HIS A 1 163 ? 17.815 7.690 -17.276 1.00 90.31 163 HIS A CA 1
ATOM 1326 C C . HIS A 1 163 ? 17.479 9.151 -17.649 1.00 90.31 163 HIS A C 1
ATOM 1328 O O . HIS A 1 163 ? 16.829 9.862 -16.887 1.00 90.31 163 HIS A O 1
ATOM 1334 N N . LYS A 1 164 ? 17.837 9.600 -18.866 1.00 90.50 164 LYS A N 1
ATOM 1335 C CA . LYS A 1 164 ? 17.507 10.952 -19.361 1.00 90.50 164 LYS A CA 1
ATOM 1336 C C . LYS A 1 164 ? 15.994 11.177 -19.460 1.00 90.50 164 LYS A C 1
ATOM 1338 O O . LYS A 1 164 ? 15.497 12.198 -18.998 1.00 90.50 164 LYS A O 1
ATOM 1343 N N . CYS A 1 165 ? 15.268 10.241 -20.070 1.00 92.88 165 CYS A N 1
ATOM 1344 C CA . CYS A 1 165 ? 13.816 10.331 -20.223 1.00 92.88 165 CYS A CA 1
ATOM 1345 C C . CYS A 1 165 ? 13.087 10.232 -18.882 1.00 92.88 165 CYS A C 1
ATOM 1347 O O . CYS A 1 165 ? 12.102 10.944 -18.690 1.00 92.88 165 CYS A O 1
ATOM 1349 N N . ASN A 1 166 ? 13.578 9.386 -17.974 1.00 92.25 166 ASN A N 1
ATOM 1350 C CA . ASN A 1 166 ? 13.016 9.252 -16.637 1.00 92.25 166 ASN A CA 1
ATOM 1351 C C . ASN A 1 166 ? 13.210 10.541 -15.823 1.00 92.25 166 ASN A C 1
ATOM 1353 O O . ASN A 1 166 ? 12.255 11.085 -15.276 1.00 92.25 166 ASN A O 1
ATOM 1357 N N . LYS A 1 167 ? 14.424 11.107 -15.841 1.00 89.81 167 LYS A N 1
ATOM 1358 C CA . LYS A 1 167 ? 14.732 12.376 -15.168 1.00 89.81 167 LYS A CA 1
ATOM 1359 C C . LYS A 1 167 ? 13.877 13.535 -15.682 1.00 89.81 167 LYS A C 1
ATOM 1361 O O . LYS A 1 167 ? 13.370 14.297 -14.870 1.00 89.81 167 LYS A O 1
ATOM 1366 N N . LEU A 1 168 ? 13.693 13.642 -17.001 1.00 90.06 168 LEU A N 1
ATOM 1367 C CA . LEU A 1 168 ? 12.839 14.672 -17.606 1.00 90.06 168 LEU A CA 1
ATOM 1368 C C . LEU A 1 168 ? 11.378 14.545 -17.159 1.00 90.06 168 LEU A C 1
ATOM 1370 O O . LEU A 1 168 ? 10.757 15.543 -16.832 1.00 90.06 168 LEU A O 1
ATOM 1374 N N . LYS A 1 169 ? 10.843 13.321 -17.085 1.00 87.50 169 LYS A N 1
ATOM 1375 C CA . LYS A 1 169 ? 9.480 13.093 -16.584 1.00 87.50 169 LYS A CA 1
ATOM 1376 C C . LYS A 1 169 ? 9.333 13.436 -15.098 1.00 87.50 169 LYS A C 1
ATOM 1378 O O . LYS A 1 169 ? 8.263 13.841 -14.672 1.00 87.50 169 LYS A O 1
ATOM 1383 N N . GLY A 1 170 ? 10.385 13.255 -14.301 1.00 79.56 170 GLY A N 1
ATOM 1384 C CA . GLY A 1 170 ? 10.376 13.625 -12.884 1.00 79.56 170 GLY A CA 1
ATOM 1385 C C . GLY A 1 170 ? 10.325 15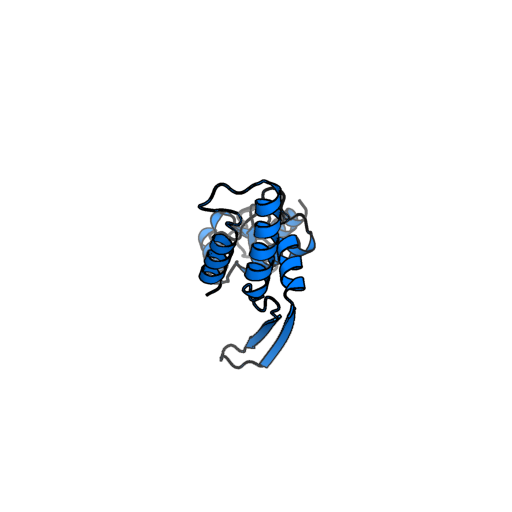.136 -12.627 1.00 79.56 170 GLY A C 1
ATOM 1386 O O . GLY A 1 170 ? 10.006 15.532 -11.509 1.00 79.56 170 GLY A O 1
ATOM 1387 N N . SER A 1 171 ? 10.648 15.959 -13.630 1.00 68.12 171 SER A N 1
ATOM 1388 C CA . SER A 1 171 ? 10.564 17.425 -13.577 1.00 68.12 171 SER A CA 1
ATOM 1389 C C . SER A 1 171 ? 9.279 18.013 -14.182 1.00 68.12 171 SER A C 1
ATOM 1391 O O . SER A 1 171 ? 9.129 19.232 -14.138 1.00 68.12 171 SER A O 1
ATOM 1393 N N . ASP A 1 172 ? 8.389 17.172 -14.722 1.00 52.91 172 ASP A N 1
ATOM 1394 C CA . ASP A 1 172 ? 7.086 17.538 -15.312 1.00 52.91 172 ASP A CA 1
ATOM 1395 C C . ASP A 1 172 ? 5.930 17.357 -14.297 1.00 52.91 172 ASP A C 1
ATOM 1397 O O . ASP A 1 172 ? 5.013 18.209 -14.255 1.00 52.91 172 ASP A O 1
#

Secondary structure (DSSP, 8-state):
-HHHHHHHHHHHT-TT--SS---HHHHHHHHHHHHHHHHHH--------EEEEEEEEE-TTS-EEEEEEEEEEHHHHHHHHHHHH-EETTEESSHHHHHHHHHHHHHT--HHHHHHHHHHTTTS-TTT---S-STTS-EEEEESS-GGGT---SGGGEEEEEHHHHHHHHT-

Sequence (172 aa):
MFLKYEKEIKDLNCVGQYNVDNSRYIKIALRKYEKNEIDSLIQYPCTTFKILIFLSCSRMNGNIYSTKSETFWADDAINMLARISNKSGGYYNDKEVWDYLCKVERGKVSNKMRFAIYERDNFICRRCGWNGRNAKNGLEIDHIVPISKGGKSTPDNLQTLCHKCNKLKGSD

InterPro domains:
  IPR002711 HNH endonuclease [PF01844] (125-171)
  IPR003615 HNH nuclease [SM00507] (112-167)
  IPR003615 HNH nuclease [cd00085] (111-170)
  IPR052892 Nucleic_acid-targeting_endonuclease [PTHR33877] (99-171)

Nearest PDB structures (foldseek):
  2vgf-assembly1_C  TM=3.563E-01  e=9.684E+00  Homo sapiens

Solvent-accessible surface area (backbone atoms only — not comparable to full-atom values): 10419 Å² total; per-residue (Å²): 111,66,72,57,50,55,49,52,54,58,65,67,66,68,74,77,81,66,100,59,98,62,56,74,70,55,52,52,54,50,44,52,51,52,48,53,53,50,61,70,69,60,76,84,74,88,76,81,50,72,50,75,49,76,52,73,46,57,47,98,88,65,53,68,80,47,72,50,72,52,77,38,43,51,65,54,53,52,53,50,49,55,51,72,66,40,57,60,88,91,41,53,73,40,62,68,63,39,53,50,50,43,52,54,45,59,64,62,62,40,71,71,56,52,51,54,46,32,58,75,45,70,55,22,15,76,85,79,67,51,60,60,88,56,97,86,48,58,75,42,85,43,50,76,51,43,49,95,78,65,33,58,77,42,78,92,32,46,42,32,25,34,48,69,58,46,55,55,59,74,76,108

Foldseek 3Di:
DVVVLVVVLVVLPPAQPDPDDDDPVVSVVRSVVSVVVSVVVDDDPPPKDKDKDKDFDADPVRHTDDIDIDIDIPVNVVVVVVQVPCDDVLGGPDPVVLVVVLVVQVVVCDPVNVVVQCVVQVCAAPPPRHRQPDPPKHWDKDFCQRVSNVTGPDSVRIHTHIRVRRVVVVVD